Protein AF-A0A9D1ECQ9-F1 (afdb_monomer_lite)

Sequence (181 aa):
MIRIRNKEMVLIVLFLIGIILGTVIAILFASISAFEMKIYHPEIENELQAMTDVWGLFFYIVQSRFWELTACILLSMTVIAYPVFCILSGYSGFCMSCMIVIATMTYGIKGILAFLAVILPHYLFYGIGVVLLMLQSCQRQQLPLRYAVQSYMIIIGIFLIGMLSEAWCNPWLLQLMYKQL

pLDDT: mean 71.83, std 12.56, range [37.62, 90.62]

Secondary structure (DSSP, 8-state):
-HHHHHHHHHHHHHHHHHHHHHHHHHHHHHHH-----TTTHHHHHHHHHHTT-HHHHHHHHHHHHHHHHHHHHHHHTSTTHHHHHHHHHHHHHHHHHHHHHHHHHHHTHHHHHHHHHHHHHHHHHHHHHHHHHHHHHHHGGGS-HHHHHHHHHHHHHHHHHHHHHHHHHHHHHHHHHHTT-

Foldseek 3Di:
DVVLVVLLVLLVVLLVLLLVVLLVVLVVVVVVDVPPPPVCVVVVVVVVVVLVDLVSLLVVLCVVCVVVLVVLLVLLQDPCNSVVSSVVSSNVSNVLNSCLNNLCVVPNPVSNVLSCQLCVQQVVLVVVLSSLSNSLSVCVVPDDPVVSVVSSVVSVVSNSSSSSSNSVRVSVSSVVVVVVD

Structure (mmCIF, N/CA/C/O backbone):
data_AF-A0A9D1ECQ9-F1
#
_entry.id   AF-A0A9D1ECQ9-F1
#
loop_
_atom_site.group_PDB
_atom_site.id
_atom_site.type_symbol
_atom_site.label_atom_id
_atom_site.label_alt_id
_atom_site.label_comp_id
_atom_site.label_asym_id
_atom_site.label_entity_id
_atom_site.label_seq_id
_atom_site.pdbx_PDB_ins_code
_atom_site.Cartn_x
_atom_site.Cartn_y
_atom_site.Cartn_z
_atom_site.occupancy
_atom_site.B_iso_or_equiv
_atom_site.auth_seq_id
_atom_site.auth_comp_id
_atom_site.auth_asym_id
_atom_site.auth_atom_id
_atom_site.pdbx_PDB_model_num
ATOM 1 N N . MET A 1 1 ? -18.101 11.577 13.593 1.00 49.09 1 MET A N 1
ATOM 2 C CA . MET A 1 1 ? -17.435 11.882 12.301 1.00 49.09 1 MET A CA 1
ATOM 3 C C . MET A 1 1 ? -16.069 12.563 12.440 1.00 49.09 1 MET A C 1
ATOM 5 O O . MET A 1 1 ? -15.122 12.055 11.859 1.00 49.09 1 MET A O 1
ATOM 9 N N . ILE A 1 2 ? -15.905 13.642 13.222 1.00 49.53 2 ILE A N 1
ATOM 10 C CA . ILE A 1 2 ? -14.649 14.438 13.273 1.00 49.53 2 ILE A CA 1
ATOM 11 C C . ILE A 1 2 ? -13.404 13.618 13.690 1.00 49.53 2 ILE A C 1
ATOM 13 O O . ILE A 1 2 ? -12.341 13.759 13.093 1.00 49.53 2 ILE A O 1
ATOM 17 N N . ARG A 1 3 ? -13.534 12.698 14.658 1.00 56.69 3 ARG A N 1
ATOM 18 C CA . ARG A 1 3 ? -12.413 11.872 15.157 1.00 56.69 3 ARG A CA 1
ATOM 19 C C . ARG A 1 3 ? -11.896 10.830 14.153 1.00 56.69 3 ARG A C 1
ATOM 21 O O . ARG A 1 3 ? -10.755 10.402 14.273 1.00 56.69 3 ARG A O 1
ATOM 28 N N . ILE A 1 4 ? -12.725 10.419 13.192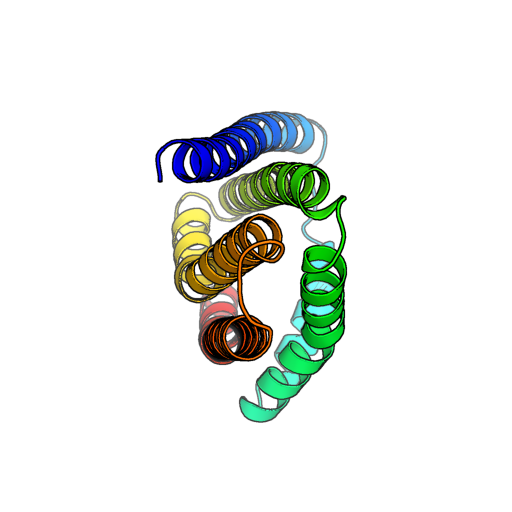 1.00 60.38 4 ILE A N 1
ATOM 29 C CA . ILE A 1 4 ? -12.359 9.432 12.162 1.00 60.38 4 ILE A CA 1
ATOM 30 C C . ILE A 1 4 ? -11.576 10.126 11.043 1.00 60.38 4 ILE A C 1
ATOM 32 O O . ILE A 1 4 ? -10.492 9.673 10.696 1.00 60.38 4 ILE A O 1
ATOM 36 N N . ARG A 1 5 ? -12.042 11.304 10.609 1.00 63.41 5 ARG A N 1
ATOM 37 C CA . ARG A 1 5 ? -11.357 12.134 9.607 1.00 63.41 5 ARG A CA 1
ATOM 38 C C . ARG A 1 5 ? -9.924 12.498 10.014 1.00 63.41 5 ARG A C 1
ATOM 40 O O . ARG A 1 5 ? -9.023 12.467 9.191 1.00 63.41 5 ARG A O 1
ATOM 47 N N . ASN A 1 6 ? -9.674 12.765 11.299 1.00 73.38 6 ASN A N 1
ATOM 48 C CA . ASN A 1 6 ? -8.312 13.043 11.778 1.00 73.38 6 ASN A CA 1
ATOM 49 C C . ASN A 1 6 ? -7.359 11.844 11.632 1.00 73.38 6 ASN A C 1
ATOM 51 O O . ASN A 1 6 ? -6.171 12.046 11.417 1.00 73.38 6 ASN A O 1
ATOM 55 N N . LYS A 1 7 ? -7.855 10.606 11.737 1.00 73.56 7 LYS A N 1
ATOM 56 C CA . LYS A 1 7 ? -7.030 9.396 11.600 1.00 73.56 7 LYS A CA 1
ATOM 57 C C . LYS A 1 7 ? -6.633 9.133 10.147 1.00 73.56 7 LYS A C 1
ATOM 59 O O . LYS A 1 7 ? -5.495 8.758 9.894 1.00 73.56 7 LYS A O 1
ATOM 64 N N . GLU A 1 8 ? -7.547 9.376 9.211 1.00 73.06 8 GLU A N 1
ATOM 65 C CA . GLU A 1 8 ? -7.277 9.296 7.769 1.00 73.06 8 GLU A CA 1
ATOM 66 C C . GLU A 1 8 ? -6.192 10.302 7.364 1.00 73.06 8 GLU A C 1
ATOM 68 O O . GLU A 1 8 ? -5.218 9.945 6.705 1.00 73.06 8 GLU A O 1
ATOM 73 N N . MET A 1 9 ? -6.304 11.544 7.848 1.00 78.44 9 MET A N 1
ATOM 74 C CA . MET A 1 9 ? -5.314 12.591 7.582 1.00 78.44 9 MET A CA 1
ATOM 75 C C . MET A 1 9 ? -3.925 12.226 8.116 1.00 78.44 9 MET A C 1
ATOM 77 O O . MET A 1 9 ? -2.929 12.513 7.460 1.00 78.44 9 MET A O 1
ATOM 81 N N . VAL A 1 10 ? -3.838 11.553 9.270 1.00 83.31 10 VAL A N 1
ATOM 82 C CA . VAL A 1 10 ? -2.555 11.075 9.813 1.00 83.31 10 VAL A CA 1
ATOM 83 C C . VAL A 1 10 ? -1.900 10.052 8.884 1.00 83.31 10 VAL A C 1
ATOM 85 O O . VAL A 1 10 ? -0.698 10.148 8.654 1.00 83.31 10 VAL A O 1
ATOM 88 N N . LEU A 1 11 ? -2.660 9.113 8.307 1.00 80.06 11 LEU A N 1
ATOM 89 C CA . LEU A 1 11 ? -2.098 8.153 7.350 1.00 80.06 11 LEU A CA 1
ATOM 90 C C . LEU A 1 11 ? -1.546 8.841 6.104 1.00 80.06 11 LEU A C 1
ATOM 92 O O . LEU A 1 11 ? -0.446 8.503 5.671 1.00 80.06 11 LEU A O 1
ATOM 96 N N . ILE A 1 12 ? -2.288 9.812 5.563 1.00 81.38 12 ILE A N 1
ATOM 97 C CA . ILE A 1 12 ? -1.875 10.581 4.383 1.00 81.38 12 ILE A CA 1
ATOM 98 C C . ILE A 1 12 ? -0.599 11.368 4.687 1.00 81.38 12 ILE A C 1
ATOM 100 O O . ILE A 1 12 ? 0.346 11.343 3.905 1.00 81.38 12 ILE A O 1
ATOM 104 N N . VAL A 1 13 ? -0.531 12.030 5.844 1.00 85.94 13 VAL A N 1
ATOM 105 C CA . VAL A 1 13 ? 0.665 12.775 6.255 1.00 85.94 13 VAL A CA 1
ATOM 106 C C . VAL A 1 13 ? 1.867 11.842 6.419 1.00 85.94 13 VAL A C 1
ATOM 108 O O . VAL A 1 13 ? 2.945 12.160 5.928 1.00 85.94 13 VAL A O 1
ATOM 111 N N . LEU A 1 14 ? 1.697 10.674 7.046 1.00 87.44 14 LEU A N 1
ATOM 112 C CA . LEU A 1 14 ? 2.775 9.688 7.188 1.00 87.44 14 LEU A CA 1
ATOM 113 C C . LEU A 1 14 ? 3.246 9.137 5.841 1.00 87.44 14 LEU A C 1
ATOM 115 O O . LEU A 1 14 ? 4.446 8.974 5.641 1.00 87.44 14 LEU A O 1
ATOM 119 N N . PHE A 1 15 ? 2.323 8.901 4.910 1.00 85.25 15 PHE A N 1
ATOM 120 C CA . PHE A 1 15 ? 2.646 8.496 3.545 1.00 85.25 15 PHE A CA 1
ATOM 121 C C . PHE A 1 15 ? 3.480 9.564 2.824 1.00 85.25 15 PHE A C 1
ATOM 123 O O . PHE A 1 15 ? 4.519 9.252 2.246 1.00 85.25 15 PHE A O 1
ATOM 130 N N . LEU A 1 16 ? 3.080 10.838 2.920 1.00 86.88 16 LEU A N 1
ATOM 131 C CA . LEU A 1 16 ? 3.822 11.963 2.341 1.00 86.88 16 LEU A CA 1
ATOM 132 C C . LEU A 1 16 ? 5.213 12.126 2.968 1.00 86.88 16 LEU A C 1
ATOM 134 O O . LEU A 1 16 ? 6.182 12.366 2.252 1.00 86.88 16 LEU A O 1
ATOM 138 N N . ILE A 1 17 ? 5.336 11.951 4.288 1.00 90.25 17 ILE A N 1
ATOM 139 C CA . ILE A 1 17 ? 6.638 11.930 4.972 1.00 90.25 17 ILE A CA 1
ATOM 140 C C . ILE A 1 17 ? 7.501 10.784 4.434 1.00 90.25 17 ILE A C 1
ATOM 142 O O . ILE A 1 17 ? 8.677 10.995 4.140 1.00 90.25 17 ILE A O 1
ATOM 146 N N . GLY A 1 18 ? 6.912 9.598 4.257 1.00 88.25 18 GLY A N 1
ATOM 147 C CA . GLY A 1 18 ? 7.563 8.448 3.632 1.00 88.25 18 GLY A CA 1
ATOM 148 C C . GLY A 1 18 ? 8.116 8.782 2.249 1.00 88.25 18 GLY A C 1
ATOM 149 O O . GLY A 1 18 ? 9.284 8.511 1.991 1.00 88.25 18 GLY A O 1
ATOM 150 N N . ILE A 1 19 ? 7.325 9.451 1.402 1.00 87.44 19 ILE A N 1
ATOM 151 C CA . ILE A 1 19 ? 7.754 9.891 0.065 1.00 87.44 19 ILE A CA 1
ATOM 152 C C . ILE A 1 19 ? 8.949 10.842 0.141 1.00 87.44 19 ILE A C 1
ATOM 154 O O . ILE A 1 19 ? 9.914 10.680 -0.604 1.00 87.44 19 ILE A O 1
ATOM 158 N N . ILE A 1 20 ? 8.905 11.843 1.023 1.00 90.50 20 ILE A N 1
ATOM 159 C CA . ILE A 1 20 ? 9.996 12.818 1.153 1.00 90.50 20 ILE A CA 1
ATOM 160 C C . ILE A 1 20 ? 11.280 12.107 1.590 1.00 90.50 20 ILE A C 1
ATOM 162 O O . ILE A 1 20 ? 12.327 12.281 0.966 1.00 90.50 20 ILE A O 1
ATOM 166 N N . LEU A 1 21 ? 11.194 11.269 2.627 1.00 90.62 21 LEU A N 1
ATOM 167 C CA . LEU A 1 21 ? 12.336 10.517 3.145 1.00 90.62 21 LEU A CA 1
ATOM 168 C C . LEU A 1 21 ? 12.904 9.546 2.108 1.00 90.62 21 LEU A C 1
ATOM 170 O O . LEU A 1 21 ? 14.119 9.492 1.932 1.00 90.62 21 LEU A O 1
ATOM 174 N N . GLY A 1 22 ? 12.044 8.809 1.404 1.00 86.12 22 GLY A N 1
ATOM 175 C CA . GLY A 1 22 ? 12.469 7.857 0.383 1.00 86.12 22 GLY A CA 1
ATOM 176 C C . GLY A 1 22 ? 13.077 8.537 -0.832 1.00 86.12 22 GLY A C 1
ATOM 177 O O . GLY A 1 22 ? 14.101 8.078 -1.321 1.00 86.12 22 GLY A O 1
ATOM 178 N N . THR A 1 23 ? 12.565 9.701 -1.235 1.00 87.31 23 THR A N 1
ATOM 179 C CA . THR A 1 23 ? 13.177 10.501 -2.304 1.00 87.31 23 THR A CA 1
ATOM 180 C C . THR A 1 23 ? 14.594 10.937 -1.928 1.00 87.31 23 THR A C 1
ATOM 182 O O . THR A 1 23 ? 15.527 10.739 -2.702 1.00 87.31 23 THR A O 1
ATOM 185 N N . VAL A 1 24 ? 14.779 11.492 -0.724 1.00 88.25 24 VAL A N 1
ATOM 186 C CA . VAL A 1 24 ? 16.099 11.937 -0.243 1.00 88.25 24 VAL A CA 1
ATOM 187 C C . VAL A 1 24 ? 17.069 10.761 -0.154 1.00 88.25 24 VAL A C 1
ATOM 189 O O . VA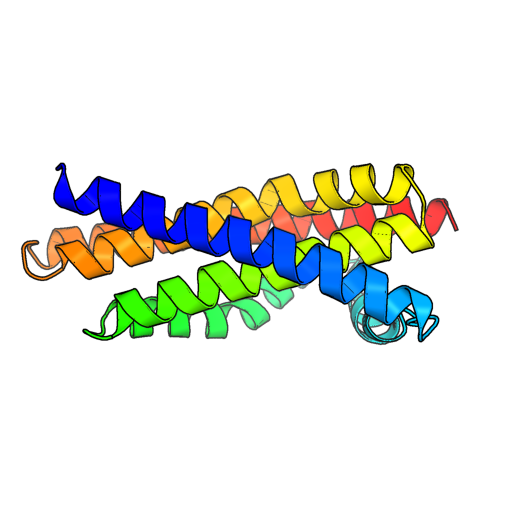L A 1 24 ? 18.185 10.845 -0.663 1.00 88.25 24 VAL A O 1
ATOM 192 N N . ILE A 1 25 ? 16.641 9.653 0.454 1.00 86.19 25 ILE A N 1
ATOM 193 C CA . ILE A 1 25 ? 17.475 8.459 0.614 1.00 86.19 25 ILE A CA 1
ATOM 194 C C . ILE A 1 25 ? 17.822 7.861 -0.751 1.00 86.19 25 ILE A C 1
ATOM 196 O O . ILE A 1 25 ? 18.990 7.586 -1.003 1.00 86.19 25 ILE A O 1
ATOM 200 N N . ALA A 1 26 ? 16.862 7.720 -1.662 1.00 82.69 26 ALA A N 1
ATOM 201 C CA . ALA A 1 26 ? 17.115 7.177 -2.992 1.00 82.69 26 ALA A CA 1
ATOM 202 C C . ALA A 1 26 ? 18.111 8.029 -3.788 1.00 82.69 26 ALA A C 1
ATOM 204 O O . ALA A 1 26 ? 19.010 7.471 -4.407 1.00 82.69 26 ALA A O 1
ATOM 205 N N . ILE A 1 27 ? 18.019 9.363 -3.719 1.00 83.56 27 ILE A N 1
ATOM 206 C CA . ILE A 1 27 ? 18.985 10.262 -4.371 1.00 83.56 27 ILE A CA 1
ATOM 207 C C . ILE A 1 27 ? 20.384 10.107 -3.754 1.00 83.56 27 ILE A C 1
ATOM 209 O O . ILE A 1 27 ? 21.370 10.005 -4.485 1.00 83.56 27 ILE A O 1
ATOM 213 N N . LEU A 1 28 ? 20.485 10.041 -2.420 1.00 81.62 28 LEU A N 1
ATOM 214 C CA . LEU A 1 28 ? 21.763 9.851 -1.726 1.00 81.62 28 LEU A CA 1
ATOM 215 C C . LEU A 1 28 ? 22.406 8.502 -2.086 1.00 81.62 28 LEU A C 1
ATOM 217 O O . LEU A 1 28 ? 23.576 8.456 -2.462 1.00 81.62 28 LEU A O 1
ATOM 221 N N . PHE A 1 29 ? 21.651 7.406 -2.040 1.00 74.69 29 PHE A N 1
ATOM 222 C CA . PHE A 1 29 ? 22.170 6.079 -2.378 1.00 74.69 29 PHE A CA 1
ATOM 223 C C . PHE A 1 29 ? 22.493 5.931 -3.865 1.00 74.69 29 PHE A C 1
ATOM 225 O O . PHE A 1 29 ? 23.512 5.330 -4.197 1.00 74.69 29 PHE A O 1
ATOM 232 N N . ALA A 1 30 ? 21.708 6.537 -4.756 1.00 65.69 30 ALA A N 1
ATOM 233 C CA . ALA A 1 30 ? 21.997 6.523 -6.186 1.00 65.69 30 ALA A CA 1
ATOM 234 C C . ALA A 1 30 ? 23.272 7.304 -6.550 1.00 65.69 30 ALA A C 1
ATOM 236 O O . ALA A 1 30 ? 23.912 7.002 -7.555 1.00 65.69 30 ALA A O 1
ATOM 237 N N . SER A 1 31 ? 23.678 8.278 -5.726 1.00 61.91 31 SER A N 1
ATOM 238 C CA . SER A 1 31 ? 24.969 8.965 -5.881 1.00 61.91 31 SER A CA 1
ATOM 239 C C . SER A 1 31 ? 26.170 8.159 -5.366 1.00 61.91 31 SER A C 1
ATOM 241 O O . SER A 1 31 ? 27.293 8.404 -5.799 1.00 61.91 31 SER A O 1
ATOM 243 N N . ILE A 1 32 ? 25.945 7.188 -4.472 1.00 57.94 32 ILE A N 1
ATOM 244 C CA . ILE A 1 32 ? 26.988 6.340 -3.863 1.00 57.94 32 ILE A CA 1
ATOM 245 C C . ILE A 1 32 ? 27.121 4.993 -4.590 1.00 57.94 32 ILE A C 1
ATOM 247 O O . ILE A 1 32 ? 28.167 4.346 -4.541 1.00 57.94 32 ILE A O 1
ATOM 251 N N . SER A 1 33 ? 26.077 4.531 -5.271 1.00 48.75 33 SER A N 1
ATOM 252 C CA . SER A 1 33 ? 26.071 3.248 -5.964 1.00 48.75 33 SER A CA 1
ATOM 253 C C . SER A 1 33 ? 25.163 3.336 -7.179 1.00 48.75 33 SER A C 1
ATOM 255 O O . SER A 1 33 ? 23.987 3.675 -7.053 1.00 48.75 33 SER A O 1
ATOM 257 N N . ALA A 1 34 ? 25.696 2.981 -8.351 1.00 49.31 34 ALA A N 1
ATOM 258 C CA . ALA A 1 34 ? 24.879 2.561 -9.478 1.00 49.31 34 ALA A CA 1
ATOM 259 C C . ALA A 1 34 ? 24.094 1.332 -9.010 1.00 49.31 34 ALA A C 1
ATOM 261 O O . ALA A 1 34 ? 24.599 0.211 -9.019 1.00 49.31 34 ALA A O 1
ATOM 262 N N . PHE A 1 35 ? 22.904 1.572 -8.464 1.00 48.97 35 PHE A N 1
ATOM 263 C CA . PHE A 1 35 ? 22.007 0.541 -7.983 1.00 48.97 35 PHE A CA 1
ATOM 264 C C . PHE A 1 35 ? 21.510 -0.200 -9.221 1.00 48.97 35 PHE A C 1
ATOM 266 O O . PHE A 1 35 ? 20.510 0.177 -9.830 1.00 48.97 35 PHE A O 1
ATOM 273 N N . GLU A 1 36 ? 22.282 -1.192 -9.667 1.00 47.81 36 GLU A N 1
ATOM 274 C CA . GLU A 1 36 ? 21.880 -2.055 -10.764 1.00 47.81 36 GLU A CA 1
ATOM 275 C C . GLU A 1 36 ? 20.537 -2.675 -10.384 1.00 47.81 36 GLU A C 1
ATOM 277 O O . GLU A 1 36 ? 20.409 -3.347 -9.357 1.00 47.81 36 GLU A O 1
ATOM 282 N N . MET A 1 37 ? 19.526 -2.448 -11.223 1.00 46.12 37 MET A N 1
ATOM 283 C CA . MET A 1 37 ? 18.193 -3.051 -11.157 1.00 46.12 37 MET A CA 1
ATOM 284 C C . MET A 1 37 ? 18.234 -4.574 -11.406 1.00 46.12 37 MET A C 1
ATOM 286 O O . MET A 1 37 ? 17.425 -5.138 -12.133 1.00 46.12 37 MET A O 1
ATOM 290 N N . LYS A 1 38 ? 19.169 -5.291 -10.782 1.00 37.62 38 LYS A N 1
ATOM 291 C CA . LYS A 1 38 ? 19.275 -6.749 -10.853 1.00 37.62 38 LYS A CA 1
ATOM 292 C C . LYS A 1 38 ? 18.180 -7.462 -10.055 1.00 37.62 38 LYS A C 1
ATOM 294 O O . LYS A 1 38 ? 17.967 -8.650 -10.257 1.00 37.62 38 LYS A O 1
ATOM 299 N N . ILE A 1 39 ? 17.469 -6.727 -9.194 1.00 44.78 39 ILE A N 1
ATOM 300 C CA . ILE A 1 39 ? 16.336 -7.226 -8.399 1.00 44.78 39 ILE A CA 1
ATOM 301 C C . ILE A 1 39 ? 15.137 -7.582 -9.297 1.00 44.78 39 ILE A C 1
ATOM 303 O O . ILE A 1 39 ? 14.400 -8.500 -8.970 1.00 44.78 39 ILE A O 1
ATOM 307 N N . TYR A 1 40 ? 14.990 -6.944 -10.463 1.00 48.00 40 TYR A N 1
ATOM 308 C CA . TYR A 1 40 ? 13.854 -7.188 -11.359 1.00 48.00 40 TYR A CA 1
ATOM 309 C C . TYR A 1 40 ? 14.074 -8.325 -12.363 1.00 48.00 40 TYR A C 1
ATOM 311 O O . TYR A 1 40 ? 13.110 -8.900 -12.850 1.00 48.00 40 TYR A O 1
ATOM 319 N N . HIS A 1 41 ? 15.320 -8.682 -12.683 1.00 43.38 41 HIS A N 1
ATOM 320 C CA . HIS A 1 41 ? 15.603 -9.662 -13.735 1.00 43.38 41 HIS A CA 1
ATOM 321 C C . HIS A 1 41 ? 14.988 -11.063 -13.515 1.00 43.38 41 HIS A C 1
ATOM 323 O O . HIS A 1 41 ? 14.399 -11.566 -14.467 1.00 43.38 41 HIS A O 1
ATOM 329 N N . PRO A 1 42 ? 15.042 -11.691 -12.322 1.00 43.88 42 PRO A N 1
ATOM 330 C CA . PRO A 1 42 ? 14.480 -13.035 -12.146 1.00 43.88 42 PRO A CA 1
ATOM 331 C C . PRO A 1 42 ? 12.946 -13.046 -12.010 1.00 43.88 42 PRO A C 1
ATOM 333 O O . PRO A 1 42 ? 12.304 -14.028 -12.374 1.00 43.88 42 PRO A O 1
ATOM 336 N N . GLU A 1 43 ? 12.343 -11.967 -11.505 1.00 49.59 43 GLU A N 1
ATOM 337 C CA . GLU A 1 43 ? 10.882 -11.830 -11.400 1.00 49.59 43 GLU A CA 1
ATOM 338 C C . GLU A 1 43 ? 10.254 -11.538 -12.770 1.00 49.59 43 GLU A C 1
ATOM 340 O O . GLU A 1 43 ? 9.289 -12.196 -13.155 1.00 49.59 43 GLU A O 1
ATOM 345 N N . ILE A 1 44 ? 10.878 -10.654 -13.559 1.00 51.03 44 ILE A N 1
ATOM 346 C CA . ILE A 1 44 ? 10.460 -10.349 -14.934 1.00 51.03 44 ILE A CA 1
ATOM 347 C C . ILE A 1 44 ? 10.612 -11.571 -15.844 1.00 51.03 44 ILE A C 1
ATOM 349 O O . ILE A 1 44 ? 9.769 -11.778 -16.706 1.00 51.03 44 ILE A O 1
ATOM 353 N N . GLU A 1 45 ? 11.648 -12.400 -15.683 1.00 46.28 45 GLU A N 1
ATOM 354 C CA . GLU A 1 45 ? 11.854 -13.587 -16.530 1.00 46.28 45 GLU A CA 1
ATOM 355 C C . GLU A 1 45 ? 10.762 -14.653 -16.312 1.00 46.28 45 GLU A C 1
ATOM 357 O O . GLU A 1 45 ? 10.281 -15.256 -17.275 1.00 46.28 45 GLU A O 1
ATOM 362 N N . ASN A 1 46 ? 10.277 -14.799 -15.073 1.00 49.62 46 ASN A N 1
ATOM 363 C CA . ASN A 1 46 ? 9.126 -15.646 -14.748 1.00 49.62 46 ASN A CA 1
ATOM 364 C C . ASN A 1 46 ? 7.792 -15.034 -15.226 1.00 49.62 46 ASN A C 1
ATOM 366 O O . ASN A 1 46 ? 6.948 -15.754 -15.762 1.00 49.62 46 ASN A O 1
ATOM 370 N N . GLU A 1 47 ? 7.607 -13.713 -15.106 1.00 50.03 47 GLU A N 1
ATOM 371 C CA . GLU A 1 47 ? 6.435 -13.010 -15.659 1.00 50.03 47 GLU A CA 1
ATOM 372 C C . GLU A 1 47 ? 6.406 -13.044 -17.199 1.00 50.03 47 GLU A C 1
ATOM 374 O O . GLU A 1 47 ? 5.333 -13.160 -17.792 1.00 50.03 47 GLU A O 1
ATOM 379 N N . LEU A 1 48 ? 7.571 -13.015 -17.858 1.00 52.22 48 LEU A N 1
ATOM 380 C CA . LEU A 1 48 ? 7.721 -13.081 -19.315 1.00 52.22 48 LEU A CA 1
ATOM 381 C C . LEU A 1 48 ? 7.388 -14.479 -19.861 1.00 52.22 48 LEU A C 1
ATOM 383 O O . LEU A 1 48 ? 6.760 -14.587 -20.913 1.00 52.22 48 LEU A O 1
ATOM 387 N N . GLN A 1 49 ? 7.742 -15.551 -19.140 1.00 50.19 49 GLN A N 1
ATOM 388 C CA . GLN A 1 49 ? 7.322 -16.917 -19.488 1.00 50.19 49 GLN A CA 1
ATOM 389 C C . GLN A 1 49 ? 5.812 -17.135 -19.284 1.00 50.19 49 GLN A C 1
ATOM 391 O O . GLN A 1 49 ? 5.186 -17.862 -20.058 1.00 50.19 49 GLN A O 1
ATOM 396 N N . ALA A 1 50 ? 5.206 -16.453 -18.305 1.00 50.34 50 ALA A N 1
ATOM 397 C CA . ALA A 1 50 ? 3.766 -16.494 -18.039 1.00 50.34 50 ALA A CA 1
ATOM 398 C C . ALA A 1 50 ? 2.915 -15.626 -18.994 1.00 50.34 50 ALA A C 1
ATOM 400 O O . ALA A 1 50 ? 1.692 -15.763 -19.013 1.00 50.34 50 ALA A O 1
ATOM 401 N N . MET A 1 51 ? 3.524 -14.778 -19.839 1.00 54.72 51 MET A N 1
ATOM 402 C CA . MET A 1 51 ? 2.814 -13.879 -20.773 1.00 54.72 51 MET A CA 1
ATOM 403 C C . MET A 1 51 ? 1.952 -14.576 -21.837 1.00 54.72 51 MET A C 1
ATOM 405 O O . MET A 1 51 ? 1.246 -13.900 -22.587 1.00 54.72 51 MET A O 1
ATOM 409 N N . THR A 1 52 ? 1.991 -15.904 -21.933 1.00 54.94 52 THR A N 1
ATOM 410 C CA . THR A 1 52 ? 1.146 -16.657 -22.869 1.00 54.94 52 THR A CA 1
ATOM 411 C C . THR A 1 52 ? -0.278 -16.888 -22.353 1.00 54.94 52 THR A C 1
ATOM 413 O O . THR A 1 52 ? -1.158 -17.142 -23.175 1.00 54.94 52 THR A O 1
ATOM 416 N N . ASP A 1 53 ? -0.546 -16.717 -21.049 1.00 68.00 53 ASP A N 1
ATOM 417 C CA . ASP A 1 53 ? -1.897 -16.828 -20.485 1.00 68.00 53 ASP A CA 1
ATOM 418 C C . ASP A 1 53 ? -2.178 -15.776 -19.394 1.00 68.00 53 ASP A C 1
ATOM 420 O O . ASP A 1 53 ? -1.687 -15.839 -18.266 1.00 68.00 53 ASP A O 1
ATOM 424 N N . VAL A 1 54 ? -3.040 -14.813 -19.732 1.00 67.12 54 VAL A N 1
ATOM 425 C CA . VAL A 1 54 ? -3.510 -13.742 -18.837 1.00 67.12 54 VAL A CA 1
ATOM 426 C C . VAL A 1 54 ? -4.190 -14.307 -17.585 1.00 67.12 54 VAL A C 1
ATOM 428 O O . VAL A 1 54 ? -4.066 -13.739 -16.499 1.00 67.12 54 VAL A O 1
ATOM 431 N N . TRP A 1 55 ? -4.885 -15.441 -17.712 1.00 68.31 55 TRP A N 1
ATOM 432 C CA . TRP A 1 55 ? -5.528 -16.092 -16.572 1.00 68.31 55 TRP A CA 1
ATOM 433 C C . TRP A 1 55 ? -4.507 -16.760 -15.651 1.00 68.31 55 TRP A C 1
ATOM 435 O O . TRP A 1 55 ? -4.654 -16.683 -14.431 1.00 68.31 55 TRP A O 1
ATOM 445 N N . GLY A 1 56 ? -3.439 -17.336 -16.207 1.00 69.88 56 GLY A N 1
ATOM 446 C CA . GLY A 1 56 ? -2.311 -17.864 -15.440 1.00 69.88 56 GLY A CA 1
ATOM 447 C C . GLY A 1 56 ? -1.619 -16.788 -14.598 1.00 69.88 56 GLY A C 1
ATOM 448 O O . GLY A 1 56 ? -1.401 -16.990 -13.402 1.00 69.88 56 GLY A O 1
ATOM 449 N N . LEU A 1 57 ? -1.361 -15.613 -15.185 1.00 69.44 57 LEU A N 1
ATOM 450 C CA . LEU A 1 57 ? -0.777 -14.472 -14.469 1.00 69.44 57 LEU A CA 1
ATOM 451 C C . LEU A 1 57 ? -1.702 -13.963 -13.353 1.00 69.44 57 LEU A C 1
ATOM 453 O O . LEU A 1 57 ? -1.246 -13.674 -12.248 1.00 69.44 57 LEU A O 1
ATOM 457 N N . PHE A 1 58 ? -3.012 -13.909 -13.606 1.00 72.38 58 PHE A N 1
ATOM 458 C CA . PHE A 1 58 ? -3.985 -13.535 -12.583 1.00 72.38 58 PHE A CA 1
ATOM 459 C C . PHE A 1 58 ? -3.966 -14.498 -11.389 1.00 72.38 58 PHE A C 1
ATOM 461 O O . PHE A 1 58 ? -3.890 -14.047 -10.247 1.00 72.38 58 PHE A O 1
ATOM 468 N N . PHE A 1 59 ? -3.984 -15.816 -11.619 1.00 73.50 59 PHE A N 1
ATOM 469 C CA . PHE A 1 59 ? -3.918 -16.790 -10.524 1.00 73.50 59 PHE A CA 1
ATOM 470 C C . PHE A 1 59 ? -2.596 -16.724 -9.757 1.00 73.50 59 PHE A C 1
ATOM 472 O O . PHE A 1 59 ? -2.606 -16.862 -8.534 1.00 73.50 59 PHE A O 1
ATOM 479 N N . TYR A 1 60 ? -1.485 -16.449 -10.445 1.00 73.00 60 TYR A N 1
ATOM 480 C CA . TYR A 1 60 ? -0.189 -16.231 -9.808 1.00 73.00 60 TYR A CA 1
ATOM 481 C C . TYR A 1 60 ? -0.208 -15.011 -8.873 1.00 73.00 60 TYR A C 1
ATOM 483 O O . TYR A 1 60 ? 0.147 -15.127 -7.697 1.00 73.00 60 TYR A O 1
ATOM 491 N N . ILE A 1 61 ? -0.704 -13.865 -9.355 1.00 73.44 61 ILE A N 1
ATOM 492 C CA . ILE A 1 61 ? -0.842 -12.640 -8.551 1.00 73.44 61 ILE A CA 1
ATOM 493 C C . ILE A 1 61 ? -1.773 -12.891 -7.364 1.00 73.44 61 ILE A C 1
ATOM 495 O O . ILE A 1 61 ? -1.423 -12.567 -6.230 1.00 73.44 61 ILE A O 1
ATOM 499 N N . VAL A 1 62 ? -2.927 -13.527 -7.587 1.00 76.69 62 VAL A N 1
ATOM 500 C CA . VAL A 1 62 ? -3.869 -13.862 -6.511 1.00 76.69 62 VAL A CA 1
ATOM 501 C C . VAL A 1 62 ? -3.203 -14.741 -5.458 1.00 76.69 62 VAL A C 1
ATOM 503 O O . VAL A 1 62 ? -3.342 -14.456 -4.273 1.00 76.69 62 VAL A O 1
ATOM 506 N N . GLN A 1 63 ? -2.453 -15.772 -5.851 1.00 78.06 63 GLN A N 1
ATOM 507 C CA . GLN A 1 63 ? -1.769 -16.657 -4.909 1.00 78.06 63 GLN A CA 1
ATOM 508 C C . GLN A 1 63 ? -0.687 -15.921 -4.108 1.00 78.06 63 GLN A C 1
ATOM 510 O O . GLN A 1 63 ? -0.599 -16.111 -2.894 1.00 78.06 63 GLN A O 1
ATOM 515 N N . SER A 1 64 ? 0.090 -15.052 -4.759 1.00 72.50 64 SER A N 1
ATOM 516 C CA . SER A 1 64 ? 1.115 -14.240 -4.096 1.00 72.50 64 SER A CA 1
ATOM 517 C C . SER A 1 64 ? 0.497 -13.258 -3.096 1.00 72.50 64 SER A C 1
ATOM 519 O O . SER A 1 64 ? 0.919 -13.175 -1.943 1.00 72.50 64 SER A O 1
ATOM 521 N N . ARG A 1 65 ? -0.558 -12.544 -3.508 1.00 78.00 65 ARG A N 1
ATOM 522 C CA . ARG A 1 65 ? -1.220 -11.515 -2.693 1.00 78.00 65 ARG A CA 1
ATOM 523 C C . ARG A 1 65 ? -2.170 -12.096 -1.648 1.00 78.00 65 ARG A C 1
ATOM 525 O O . ARG A 1 65 ? -2.499 -11.410 -0.684 1.00 78.00 65 ARG A O 1
ATOM 532 N N . PHE A 1 66 ? -2.599 -13.353 -1.780 1.00 78.06 66 PHE A N 1
ATOM 533 C CA . PHE A 1 66 ? -3.540 -13.990 -0.854 1.00 78.06 66 PHE A CA 1
ATOM 534 C C . PHE A 1 66 ? -3.052 -13.944 0.598 1.00 78.06 66 PHE A C 1
ATOM 536 O O . PHE A 1 66 ? -3.833 -13.647 1.510 1.00 78.06 66 PHE A O 1
ATOM 543 N N . TRP A 1 67 ? -1.760 -14.203 0.819 1.00 76.31 67 TRP A N 1
ATOM 544 C CA . TRP A 1 67 ? -1.189 -14.182 2.164 1.00 76.31 67 TRP A CA 1
ATOM 545 C C . TRP A 1 67 ? -1.135 -12.765 2.738 1.00 76.31 67 TRP A C 1
ATOM 547 O O . TRP A 1 67 ? -1.497 -12.557 3.896 1.00 76.31 67 TRP A O 1
ATOM 557 N N . GLU A 1 68 ? -0.776 -11.780 1.912 1.00 77.94 68 GLU A N 1
ATOM 558 C CA . GLU A 1 68 ? -0.764 -10.362 2.286 1.00 77.94 68 GLU A CA 1
ATOM 559 C C . GLU A 1 68 ? -2.172 -9.871 2.659 1.00 77.94 68 GLU A C 1
ATOM 561 O O . GLU A 1 68 ? -2.367 -9.281 3.723 1.00 77.94 68 GLU A O 1
ATOM 566 N N . LEU A 1 69 ? -3.183 -10.188 1.842 1.00 80.25 69 LEU A N 1
ATOM 567 C CA . LEU A 1 69 ? -4.581 -9.822 2.091 1.00 80.25 69 LEU A CA 1
ATOM 568 C C . LEU A 1 69 ? -5.117 -10.441 3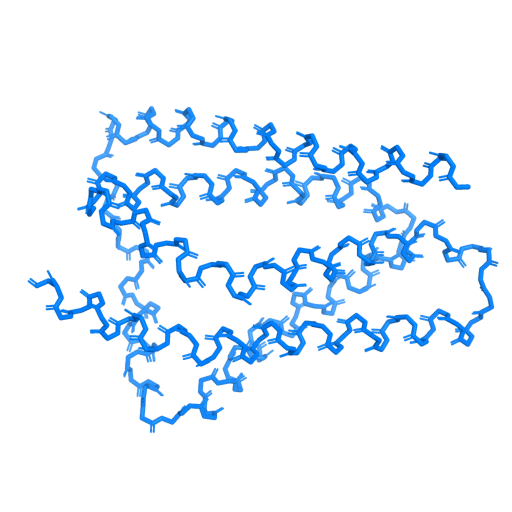.374 1.00 80.25 69 LEU A C 1
ATOM 570 O O . LEU A 1 69 ? -5.727 -9.755 4.198 1.00 80.25 69 LEU A O 1
ATOM 574 N N . THR A 1 70 ? -4.872 -11.737 3.558 1.00 81.31 70 THR A N 1
ATOM 575 C CA . THR A 1 70 ? -5.318 -12.463 4.747 1.00 81.31 70 THR A CA 1
ATOM 576 C C . THR A 1 70 ? -4.652 -11.893 5.996 1.00 81.31 70 THR A C 1
ATOM 578 O O . THR A 1 70 ? -5.333 -11.639 6.992 1.00 81.31 70 THR A O 1
ATOM 581 N N . ALA A 1 71 ? -3.349 -11.600 5.931 1.00 82.62 71 ALA A N 1
ATOM 582 C CA . ALA A 1 71 ? -2.624 -10.947 7.011 1.00 82.62 71 ALA A CA 1
ATOM 583 C C . ALA A 1 71 ? -3.201 -9.558 7.320 1.00 82.62 71 ALA A C 1
ATOM 585 O O . ALA A 1 71 ? -3.485 -9.275 8.480 1.00 82.62 71 ALA A O 1
ATOM 586 N N . CYS A 1 72 ? -3.461 -8.714 6.317 1.00 80.12 72 CYS A N 1
ATOM 587 C CA . CYS A 1 72 ? -4.052 -7.388 6.515 1.00 80.12 72 CYS A CA 1
ATOM 588 C C . CYS A 1 72 ? -5.455 -7.447 7.139 1.00 80.12 72 CYS A C 1
ATOM 590 O O . CYS A 1 72 ? -5.764 -6.652 8.030 1.00 80.12 72 CYS A O 1
ATOM 592 N N . ILE A 1 73 ? -6.298 -8.395 6.720 1.00 83.12 73 ILE A N 1
ATOM 593 C CA . ILE A 1 73 ? -7.638 -8.591 7.290 1.00 83.12 73 ILE A CA 1
ATOM 594 C C . ILE A 1 73 ? -7.536 -9.058 8.746 1.00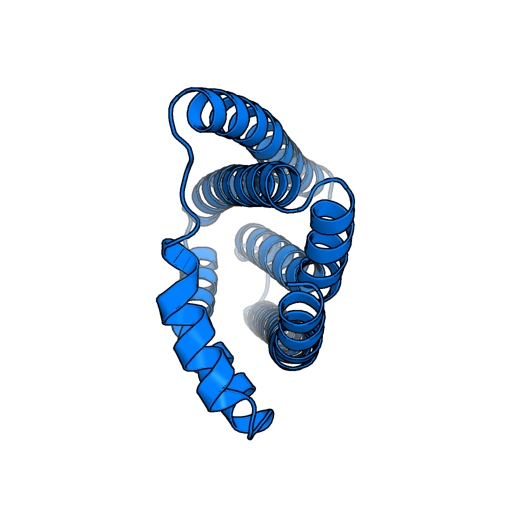 83.12 73 ILE A C 1
ATOM 596 O O . ILE A 1 73 ? -8.180 -8.471 9.617 1.00 83.12 73 ILE A O 1
ATOM 600 N N . LEU A 1 74 ? -6.696 -10.051 9.044 1.00 83.88 74 LEU A N 1
ATOM 601 C CA . LEU A 1 74 ? -6.469 -10.511 10.418 1.00 83.88 74 LEU A CA 1
ATOM 602 C C . LEU A 1 74 ? -5.887 -9.400 11.296 1.00 83.88 74 LEU A C 1
ATOM 604 O O . LEU A 1 74 ? -6.301 -9.226 12.439 1.00 83.88 74 LEU A O 1
ATOM 608 N N . LEU A 1 75 ? -4.978 -8.593 10.759 1.00 83.19 75 LEU A N 1
ATOM 609 C CA . LEU A 1 75 ? -4.365 -7.494 11.489 1.00 83.19 75 LEU A CA 1
ATOM 610 C C . LEU A 1 75 ? -5.385 -6.387 11.773 1.00 83.19 75 LEU A C 1
ATOM 612 O O . LEU A 1 75 ? -5.428 -5.881 12.894 1.00 83.19 75 LEU A O 1
ATOM 616 N N . SER A 1 76 ? -6.287 -6.100 10.829 1.00 79.38 76 SER A N 1
ATOM 617 C CA . SER A 1 76 ? -7.418 -5.176 11.019 1.00 79.38 76 SER A CA 1
ATOM 618 C C . SER A 1 76 ? -8.356 -5.594 12.162 1.00 79.38 76 SER A C 1
ATOM 620 O O . SER A 1 76 ? -9.033 -4.774 12.781 1.00 79.38 76 SER A O 1
ATOM 622 N N . MET A 1 77 ? -8.386 -6.889 12.479 1.00 78.94 77 MET A N 1
ATOM 623 C CA . MET A 1 77 ? -9.186 -7.417 13.575 1.00 78.94 77 MET A CA 1
ATOM 624 C C . MET A 1 77 ? -8.565 -7.160 14.957 1.00 78.94 77 MET A C 1
ATOM 626 O O . MET A 1 77 ? -9.256 -7.328 15.964 1.00 78.94 77 MET A O 1
ATOM 630 N N . THR A 1 78 ? -7.302 -6.743 15.028 1.00 82.94 78 THR A N 1
ATOM 631 C CA . THR A 1 78 ? -6.572 -6.548 16.287 1.00 82.94 78 THR A CA 1
ATOM 632 C C . THR A 1 78 ? -6.648 -5.110 16.808 1.00 82.94 78 THR A C 1
ATOM 634 O O . THR A 1 78 ? -6.845 -4.152 16.063 1.00 82.94 78 THR A O 1
ATOM 637 N N . VAL A 1 79 ? -6.436 -4.931 18.116 1.00 74.38 79 VAL A N 1
ATOM 638 C CA . VAL A 1 79 ? -6.415 -3.603 18.767 1.00 74.38 79 VAL A CA 1
ATOM 639 C C . VAL A 1 79 ? -5.204 -2.765 18.318 1.00 74.38 79 VAL A C 1
ATOM 641 O O . VAL A 1 79 ? -5.263 -1.537 18.303 1.00 74.38 79 VAL A O 1
ATOM 644 N N . ILE A 1 80 ? -4.124 -3.425 17.887 1.00 81.62 80 ILE A N 1
ATOM 645 C CA . ILE A 1 80 ? -2.890 -2.806 17.376 1.00 81.62 80 ILE A CA 1
ATOM 646 C C . ILE A 1 80 ? -2.955 -2.450 15.882 1.00 81.62 80 ILE A C 1
ATOM 648 O O . ILE A 1 80 ? -1.964 -1.987 15.325 1.00 81.62 80 ILE A O 1
ATOM 652 N N . ALA A 1 81 ? -4.112 -2.601 15.230 1.00 79.69 81 ALA A N 1
ATOM 653 C CA . ALA A 1 81 ? -4.273 -2.301 13.809 1.00 79.69 81 ALA A CA 1
ATOM 654 C C . ALA A 1 81 ? -3.845 -0.870 13.449 1.00 79.69 81 ALA A C 1
ATOM 656 O O . ALA A 1 81 ? -3.103 -0.656 12.497 1.00 79.69 81 ALA A O 1
ATOM 657 N N . TYR A 1 82 ? -4.276 0.119 14.238 1.00 78.88 82 TYR A N 1
ATOM 658 C CA . TYR A 1 82 ? -4.011 1.534 13.965 1.00 78.88 82 TYR A CA 1
ATOM 659 C C . TYR A 1 82 ? -2.511 1.881 13.852 1.00 78.88 82 TYR A C 1
ATOM 661 O O . TYR A 1 82 ? -2.118 2.393 12.804 1.00 78.88 82 TYR A O 1
ATOM 669 N N . PRO A 1 83 ? -1.654 1.613 14.862 1.00 82.75 83 PRO A N 1
ATOM 670 C CA . PRO A 1 83 ? -0.228 1.924 14.751 1.00 82.75 83 PRO A CA 1
ATOM 671 C C . PRO A 1 83 ? 0.467 1.137 13.634 1.00 82.75 83 PRO A C 1
ATOM 673 O O . PRO A 1 83 ? 1.354 1.680 12.981 1.00 82.75 83 PRO A O 1
ATOM 676 N N . VAL A 1 84 ? 0.045 -0.100 13.360 1.00 84.75 84 VAL A N 1
ATOM 677 C CA . VAL A 1 84 ? 0.626 -0.892 12.268 1.00 84.75 84 VAL A CA 1
ATOM 678 C C . VAL A 1 84 ? 0.274 -0.300 10.902 1.00 84.75 84 VAL A C 1
ATOM 680 O O . VAL A 1 84 ? 1.166 -0.125 10.077 1.00 84.75 84 VAL A O 1
ATOM 683 N N . PHE A 1 85 ? -0.984 0.090 10.670 1.00 82.44 85 PHE A N 1
ATOM 684 C CA . PHE A 1 85 ? -1.373 0.766 9.427 1.00 82.44 85 PHE A CA 1
ATOM 685 C C . PHE A 1 85 ? -0.659 2.114 9.247 1.00 82.44 85 PHE A C 1
ATOM 687 O O . PHE A 1 85 ? -0.316 2.469 8.123 1.00 82.44 85 PHE A O 1
ATOM 694 N N . CYS A 1 86 ? -0.357 2.835 10.332 1.00 83.12 86 CYS A N 1
ATOM 695 C CA . CYS A 1 86 ? 0.478 4.039 10.276 1.00 83.12 86 CYS A CA 1
ATOM 696 C C . CYS A 1 86 ? 1.899 3.744 9.769 1.00 83.12 86 CYS A C 1
ATOM 698 O O . CYS A 1 86 ? 2.393 4.454 8.893 1.00 83.12 86 CYS A O 1
ATOM 700 N N . ILE A 1 87 ? 2.540 2.691 10.287 1.00 86.12 87 ILE A N 1
ATOM 701 C CA . ILE A 1 87 ? 3.882 2.275 9.850 1.00 86.12 87 ILE A CA 1
ATOM 702 C C . ILE A 1 87 ? 3.848 1.814 8.389 1.00 86.12 87 ILE A C 1
ATOM 704 O O . ILE A 1 87 ? 4.675 2.257 7.596 1.00 86.12 87 ILE A O 1
ATOM 708 N N . LEU A 1 88 ? 2.867 0.988 8.012 1.00 83.44 88 LEU A N 1
ATOM 709 C CA . LEU A 1 88 ? 2.692 0.516 6.634 1.00 83.44 88 LEU A CA 1
ATOM 710 C C . LEU A 1 88 ? 2.467 1.673 5.651 1.00 83.44 88 LEU A C 1
ATOM 712 O O . LEU A 1 88 ? 3.014 1.661 4.550 1.00 83.44 88 LEU A O 1
ATOM 716 N N . SER A 1 89 ? 1.717 2.703 6.050 1.00 83.69 89 SER A N 1
ATOM 717 C CA . SER A 1 89 ? 1.511 3.909 5.238 1.00 83.69 89 SER A CA 1
ATOM 718 C C . SER A 1 89 ? 2.826 4.657 4.988 1.00 83.69 89 SER A C 1
ATOM 720 O O . SER A 1 89 ? 3.161 4.970 3.849 1.00 83.69 89 SER A O 1
ATOM 722 N N . GLY A 1 90 ? 3.631 4.880 6.031 1.00 83.94 90 GLY A N 1
ATOM 723 C CA . GLY A 1 90 ? 4.944 5.514 5.872 1.00 83.94 90 GLY A CA 1
ATOM 724 C C . GLY A 1 90 ? 5.914 4.675 5.032 1.00 83.94 90 GLY A C 1
ATOM 725 O O . GLY A 1 90 ? 6.574 5.200 4.137 1.00 83.94 90 GLY A O 1
ATOM 726 N N . TYR A 1 91 ? 5.962 3.364 5.279 1.00 85.12 91 TYR A N 1
ATOM 727 C CA . TYR A 1 91 ? 6.831 2.433 4.557 1.00 85.12 91 TYR A CA 1
ATOM 728 C C . TYR A 1 91 ? 6.464 2.322 3.071 1.00 85.12 91 TYR A C 1
ATOM 730 O O . TYR A 1 91 ? 7.337 2.379 2.210 1.00 85.12 91 TYR A O 1
ATOM 738 N N . SER A 1 92 ? 5.172 2.237 2.749 1.00 81.25 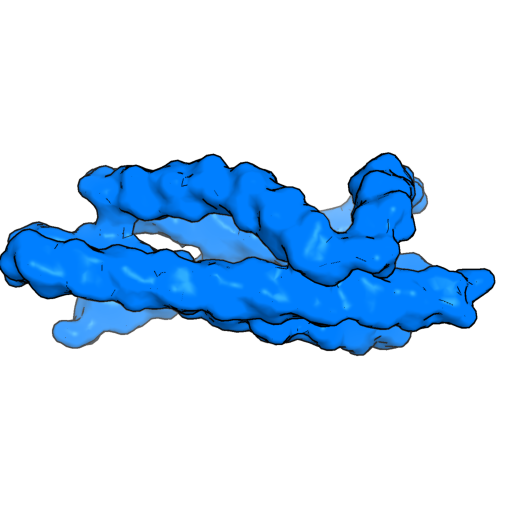92 SER A N 1
ATOM 739 C CA . SER A 1 92 ? 4.709 2.191 1.358 1.00 81.25 92 SER A CA 1
ATOM 740 C C . SER A 1 92 ? 5.023 3.482 0.595 1.00 81.25 92 SER A C 1
ATOM 742 O O . SER A 1 92 ? 5.477 3.412 -0.546 1.00 81.25 92 SER A O 1
ATOM 744 N N . GLY A 1 93 ? 4.872 4.654 1.226 1.00 83.12 93 GLY A N 1
ATOM 745 C CA . GLY A 1 93 ? 5.294 5.934 0.642 1.00 83.12 93 GLY A CA 1
ATOM 746 C C . GLY A 1 93 ? 6.802 5.998 0.387 1.00 83.12 93 GLY A C 1
ATOM 747 O O . GLY A 1 93 ? 7.239 6.447 -0.675 1.00 83.12 93 GLY A O 1
ATOM 748 N N . PHE A 1 94 ? 7.597 5.474 1.324 1.00 83.69 94 PHE A N 1
ATOM 749 C CA . PHE A 1 94 ? 9.046 5.348 1.177 1.00 83.69 94 PHE A CA 1
ATOM 750 C C . PHE A 1 94 ? 9.420 4.480 -0.031 1.00 83.69 94 PHE A C 1
ATOM 752 O O . PHE A 1 94 ? 10.083 4.969 -0.945 1.00 83.69 94 PHE A O 1
ATOM 759 N N . CYS A 1 95 ? 8.931 3.239 -0.096 1.00 80.38 95 CYS A N 1
ATOM 760 C CA . CYS A 1 95 ? 9.205 2.322 -1.205 1.00 80.38 95 CYS A CA 1
ATOM 761 C C . CYS A 1 95 ? 8.777 2.899 -2.559 1.00 80.38 95 CYS A C 1
ATOM 763 O O . CYS A 1 95 ? 9.562 2.872 -3.507 1.00 80.38 95 CYS A O 1
ATOM 765 N N . MET A 1 96 ? 7.575 3.479 -2.635 1.00 81.00 96 MET A N 1
ATOM 766 C CA . MET A 1 96 ? 7.055 4.076 -3.866 1.00 81.00 96 MET A CA 1
ATOM 767 C C . MET A 1 96 ? 7.981 5.178 -4.387 1.00 81.00 96 MET A C 1
ATOM 769 O O . MET A 1 96 ? 8.346 5.176 -5.560 1.00 81.00 96 MET A O 1
ATOM 773 N N . SER A 1 97 ? 8.407 6.098 -3.519 1.00 83.62 97 SER A N 1
ATOM 774 C CA . SER A 1 97 ? 9.313 7.178 -3.922 1.00 83.62 97 SER A CA 1
ATOM 775 C C . SER A 1 97 ? 10.696 6.679 -4.348 1.00 83.62 97 SER A C 1
ATOM 777 O O . SER A 1 97 ? 11.227 7.162 -5.347 1.00 83.62 97 SER A O 1
ATOM 779 N N . CYS A 1 98 ? 11.243 5.659 -3.678 1.00 78.88 98 CYS A N 1
ATOM 780 C CA . CYS A 1 98 ? 12.498 5.031 -4.087 1.00 78.88 98 CYS A CA 1
ATOM 781 C C . CYS A 1 98 ? 12.397 4.439 -5.498 1.00 78.88 98 CYS A C 1
ATOM 783 O O . CYS A 1 98 ? 13.278 4.671 -6.325 1.00 78.88 98 CYS A O 1
ATOM 785 N N . MET A 1 99 ? 11.305 3.731 -5.804 1.00 75.00 99 MET A N 1
ATOM 786 C CA . MET A 1 99 ? 11.089 3.179 -7.142 1.00 75.00 99 MET A CA 1
ATOM 787 C C . MET A 1 99 ? 10.944 4.280 -8.202 1.00 75.00 99 MET A C 1
ATOM 789 O O . MET A 1 99 ? 11.531 4.151 -9.273 1.00 75.00 99 MET A O 1
ATOM 793 N N . ILE A 1 100 ? 10.240 5.384 -7.904 1.00 77.56 100 ILE A N 1
ATOM 794 C CA . ILE A 1 100 ? 10.130 6.541 -8.816 1.00 77.56 100 ILE A CA 1
ATOM 795 C C . ILE A 1 100 ? 11.507 7.126 -9.114 1.00 77.56 100 ILE A C 1
ATOM 797 O O . ILE A 1 100 ? 11.828 7.372 -10.277 1.00 77.56 100 ILE A O 1
ATOM 801 N N . VAL A 1 101 ? 12.324 7.362 -8.085 1.00 80.62 101 VAL A N 1
ATOM 802 C CA . VAL A 1 101 ? 13.660 7.947 -8.253 1.00 80.62 101 VAL A CA 1
ATOM 803 C C . VAL A 1 101 ? 14.538 7.032 -9.102 1.00 80.62 101 VAL A C 1
ATOM 805 O O . VAL A 1 101 ? 15.125 7.499 -10.075 1.00 80.62 101 VAL A O 1
ATOM 808 N N . ILE A 1 102 ? 14.559 5.729 -8.813 1.00 73.00 102 ILE A N 1
ATOM 809 C CA . ILE A 1 102 ? 15.323 4.748 -9.597 1.00 73.00 102 ILE A CA 1
ATOM 810 C C . ILE A 1 102 ? 14.826 4.713 -11.049 1.00 73.00 102 ILE A C 1
ATOM 812 O O . ILE A 1 102 ? 15.625 4.845 -11.976 1.00 73.00 102 ILE A O 1
ATOM 816 N N . ALA A 1 103 ? 13.513 4.619 -11.275 1.00 69.56 103 ALA A N 1
ATOM 817 C CA . ALA A 1 103 ? 12.932 4.625 -12.618 1.00 69.56 103 ALA A CA 1
ATOM 818 C C . ALA A 1 103 ? 13.287 5.906 -13.393 1.00 69.56 103 ALA A C 1
ATOM 820 O O . ALA A 1 103 ? 13.616 5.845 -14.579 1.00 69.56 103 ALA A O 1
ATOM 821 N N . THR A 1 104 ? 13.286 7.055 -12.714 1.00 76.94 104 THR A N 1
ATOM 822 C CA . THR A 1 104 ? 13.660 8.353 -13.294 1.00 76.94 104 THR A CA 1
ATOM 823 C C . THR A 1 104 ? 15.141 8.411 -13.649 1.00 76.94 104 THR A C 1
ATOM 825 O O . THR A 1 104 ? 15.494 8.914 -14.710 1.00 76.94 104 THR A O 1
ATOM 828 N N . MET A 1 105 ? 16.022 7.891 -12.796 1.00 73.44 105 MET A N 1
ATOM 829 C CA . MET A 1 105 ? 17.463 7.885 -13.065 1.00 73.44 105 MET A CA 1
ATOM 830 C C . MET A 1 105 ? 17.843 6.908 -14.180 1.00 73.44 105 MET A C 1
ATOM 832 O O . MET A 1 105 ? 18.791 7.172 -14.912 1.00 73.44 105 MET A O 1
ATOM 836 N N . THR A 1 106 ? 17.086 5.820 -14.346 1.00 68.12 106 THR A N 1
ATOM 837 C CA . THR A 1 106 ? 17.384 4.788 -15.352 1.00 68.12 106 THR A CA 1
ATOM 838 C C . THR A 1 106 ? 16.792 5.114 -16.727 1.00 68.12 106 THR A C 1
ATOM 840 O O . THR A 1 106 ? 17.452 4.922 -17.742 1.00 68.12 106 THR A O 1
ATOM 843 N N . TYR A 1 107 ? 15.561 5.636 -16.775 1.00 65.62 107 TYR A N 1
ATOM 844 C CA . TYR A 1 107 ? 14.808 5.851 -18.023 1.00 65.62 107 TYR A CA 1
ATOM 845 C C . TYR A 1 107 ? 14.435 7.326 -18.279 1.00 65.62 107 TYR A C 1
ATOM 847 O O . TYR A 1 107 ? 13.692 7.641 -19.215 1.00 65.62 107 TYR A O 1
ATOM 855 N N . GLY A 1 108 ? 14.916 8.256 -17.449 1.00 71.31 108 GLY A N 1
ATOM 856 C CA . GLY A 1 108 ? 14.594 9.680 -17.541 1.00 71.31 108 GLY A CA 1
ATOM 857 C C . GLY A 1 108 ? 13.112 9.984 -17.282 1.00 71.31 108 GLY A C 1
ATOM 858 O O . GLY A 1 108 ? 12.402 9.251 -16.595 1.00 71.31 108 GLY A O 1
ATOM 859 N N . ILE A 1 109 ? 12.608 11.065 -17.888 1.00 72.19 109 ILE A N 1
ATOM 860 C CA . ILE A 1 109 ? 11.206 11.520 -17.752 1.00 72.19 109 ILE A CA 1
ATOM 861 C C . ILE A 1 109 ? 10.202 10.463 -18.252 1.00 72.19 109 ILE A C 1
ATOM 863 O O . ILE A 1 109 ? 9.093 10.359 -17.728 1.00 72.19 109 ILE A O 1
ATOM 867 N N . LYS A 1 110 ? 10.593 9.635 -19.232 1.00 65.50 110 LYS A N 1
ATOM 868 C CA . LYS A 1 110 ? 9.757 8.530 -19.729 1.00 65.50 110 LYS A CA 1
ATOM 869 C C . LYS A 1 110 ? 9.523 7.462 -18.655 1.00 65.50 110 LYS A C 1
ATOM 871 O O . LYS A 1 110 ? 8.426 6.914 -18.593 1.00 65.50 110 LYS A O 1
ATOM 876 N N . GLY A 1 111 ? 10.502 7.235 -17.775 1.00 63.25 111 GLY A N 1
ATOM 877 C CA . GLY A 1 111 ? 10.385 6.323 -16.635 1.00 63.25 111 GLY A CA 1
ATOM 878 C C . GLY A 1 111 ? 9.294 6.732 -15.647 1.00 63.25 111 GLY A C 1
ATOM 879 O O . GLY A 1 111 ? 8.553 5.878 -15.173 1.00 63.25 111 GLY A O 1
ATOM 880 N N . ILE A 1 112 ? 9.125 8.037 -15.403 1.00 67.06 112 ILE A N 1
ATOM 881 C CA . ILE A 1 112 ? 8.063 8.562 -14.526 1.00 67.06 112 ILE A CA 1
ATOM 882 C C . ILE A 1 112 ? 6.684 8.284 -15.123 1.00 67.06 112 ILE A C 1
ATOM 884 O O . ILE A 1 112 ? 5.796 7.819 -14.417 1.00 67.06 112 ILE A O 1
ATOM 888 N N . LEU A 1 113 ? 6.497 8.558 -16.417 1.00 64.94 113 LEU A N 1
ATOM 889 C CA . LEU A 1 113 ? 5.213 8.347 -17.092 1.00 64.94 113 LEU A CA 1
ATOM 890 C C . LEU A 1 113 ? 4.842 6.861 -17.156 1.00 64.94 113 LEU A C 1
ATOM 892 O O . LEU A 1 113 ? 3.688 6.516 -16.914 1.00 64.94 113 LEU A O 1
ATOM 896 N N . ALA A 1 114 ? 5.820 5.992 -17.425 1.00 62.75 114 ALA A N 1
ATOM 897 C CA . ALA A 1 114 ? 5.633 4.546 -17.379 1.00 62.75 114 ALA A CA 1
ATOM 898 C C . ALA A 1 114 ? 5.270 4.078 -15.961 1.00 62.75 114 ALA A C 1
ATOM 900 O O . ALA A 1 114 ? 4.269 3.393 -15.788 1.00 62.75 114 ALA A O 1
ATOM 901 N N . PHE A 1 115 ? 6.004 4.520 -14.935 1.00 66.62 115 PHE A N 1
ATOM 902 C CA . PHE A 1 115 ? 5.709 4.193 -13.538 1.00 66.62 115 PHE A CA 1
ATOM 903 C C . PHE A 1 115 ? 4.303 4.645 -13.124 1.00 66.62 115 PHE A C 1
ATOM 905 O O . PHE A 1 115 ? 3.554 3.879 -12.519 1.00 66.62 115 PHE A O 1
ATOM 912 N N . LEU A 1 116 ? 3.911 5.869 -13.496 1.00 66.81 116 LEU A N 1
ATOM 913 C CA . LEU A 1 116 ? 2.578 6.394 -13.213 1.00 66.81 116 LEU A CA 1
ATOM 914 C C . LEU A 1 116 ? 1.497 5.542 -13.888 1.00 66.81 116 LEU A C 1
ATOM 916 O O . LEU A 1 116 ? 0.510 5.210 -13.243 1.00 66.81 116 LEU A O 1
ATOM 920 N N . ALA A 1 117 ? 1.694 5.162 -15.154 1.00 62.84 117 ALA A N 1
ATOM 921 C CA . ALA A 1 117 ? 0.755 4.335 -15.908 1.00 62.84 117 ALA A CA 1
ATOM 922 C C . ALA A 1 117 ? 0.640 2.903 -15.359 1.00 62.84 117 ALA A C 1
ATOM 924 O O . ALA A 1 117 ? -0.448 2.333 -15.394 1.00 62.84 117 ALA A O 1
ATOM 925 N N . VAL A 1 118 ? 1.732 2.342 -14.827 1.00 62.34 118 VAL A N 1
ATOM 926 C CA . VAL A 1 118 ? 1.747 1.010 -14.202 1.00 62.34 118 VAL A CA 1
ATOM 927 C C . VAL A 1 118 ? 1.006 1.035 -12.874 1.00 62.34 118 VAL A C 1
ATOM 929 O O . VAL A 1 118 ? 0.156 0.184 -12.640 1.00 62.34 118 VAL A O 1
ATOM 932 N N . ILE A 1 119 ? 1.286 2.019 -12.018 1.00 65.50 119 ILE A N 1
ATOM 933 C CA . ILE A 1 119 ? 0.858 2.008 -10.612 1.00 65.50 119 ILE A CA 1
ATOM 934 C C . ILE A 1 119 ? -0.514 2.634 -10.393 1.00 65.50 119 ILE A C 1
ATOM 936 O O . ILE A 1 119 ? -1.277 2.141 -9.564 1.00 65.50 119 ILE A O 1
ATOM 940 N N . LEU A 1 120 ? -0.890 3.666 -11.155 1.00 65.88 120 LEU A N 1
ATOM 941 C CA . LEU A 1 120 ? -2.207 4.303 -11.022 1.00 65.88 120 LEU A CA 1
ATOM 942 C C . LEU A 1 120 ? -3.395 3.325 -11.026 1.00 65.88 120 LEU A C 1
ATOM 944 O O . LEU A 1 120 ? -4.253 3.468 -10.153 1.00 65.88 120 LEU A O 1
ATOM 948 N N . PRO A 1 121 ? -3.495 2.354 -11.956 1.00 62.53 121 PRO A N 1
ATOM 949 C CA . PRO A 1 121 ? -4.704 1.550 -12.073 1.00 62.53 121 PRO A CA 1
ATOM 950 C C . PRO A 1 121 ? -4.883 0.510 -10.965 1.00 62.53 121 PRO A C 1
ATOM 952 O O . PRO A 1 121 ? -6.022 0.131 -10.725 1.00 62.53 121 PRO A O 1
ATOM 955 N N . HIS A 1 122 ? -3.836 0.037 -10.280 1.00 69.50 122 HIS A N 1
ATOM 956 C CA . HIS A 1 122 ? -3.978 -0.983 -9.222 1.00 69.50 122 HIS A CA 1
ATOM 957 C C . HIS A 1 122 ? -3.727 -0.425 -7.815 1.00 69.50 122 HIS A C 1
ATOM 959 O O . HIS A 1 122 ? -4.456 -0.745 -6.873 1.00 69.50 122 HIS A O 1
ATOM 965 N N . TYR A 1 123 ? -2.778 0.501 -7.664 1.00 70.69 123 TYR A N 1
ATOM 966 C CA . TYR A 1 123 ? -2.422 1.080 -6.366 1.00 70.69 123 TYR A CA 1
ATOM 967 C C . TYR A 1 123 ? -3.529 1.971 -5.795 1.00 70.69 123 TYR A C 1
ATOM 969 O O . TYR A 1 123 ? -3.663 2.103 -4.579 1.00 70.69 123 TYR A O 1
ATOM 977 N N . LEU A 1 124 ? -4.376 2.538 -6.662 1.00 72.38 124 LEU A N 1
ATOM 978 C CA . LEU A 1 124 ? -5.551 3.302 -6.251 1.00 72.38 124 LEU A CA 1
ATOM 979 C C . LEU A 1 124 ? -6.587 2.396 -5.562 1.00 72.38 124 LEU A C 1
ATOM 981 O O . LEU A 1 124 ? -7.113 2.762 -4.511 1.00 72.38 124 LEU A O 1
ATOM 985 N N . PHE A 1 125 ? -6.816 1.182 -6.074 1.00 76.81 125 PHE A N 1
ATOM 986 C CA . PHE A 1 125 ? -7.721 0.216 -5.441 1.00 76.81 125 PHE A CA 1
ATOM 987 C C . PHE A 1 125 ? -7.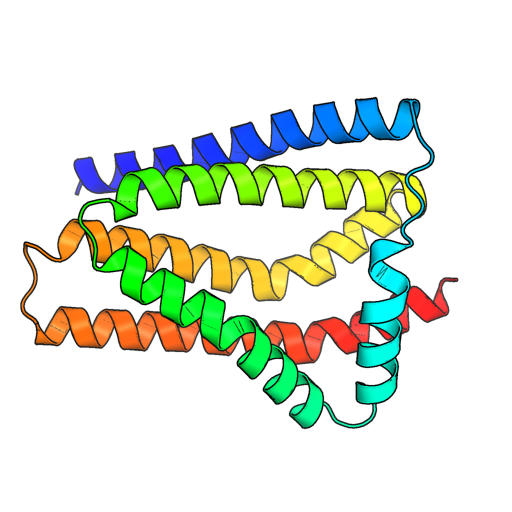137 -0.366 -4.153 1.00 76.81 125 PHE A C 1
ATOM 989 O O . PHE A 1 125 ? -7.839 -0.424 -3.143 1.00 76.81 125 PHE A O 1
ATOM 996 N N . TYR A 1 126 ? -5.851 -0.727 -4.144 1.00 74.75 126 TYR A N 1
ATOM 997 C CA . TYR A 1 126 ? -5.190 -1.216 -2.932 1.00 74.75 126 TYR A CA 1
ATOM 998 C C . TYR A 1 126 ? -5.139 -0.156 -1.828 1.00 74.75 126 TYR A C 1
ATOM 1000 O O . TYR A 1 126 ? -5.473 -0.451 -0.680 1.00 74.75 126 TYR A O 1
ATOM 1008 N N . GLY A 1 127 ? -4.824 1.096 -2.169 1.00 72.56 127 GLY A N 1
ATOM 1009 C CA . GLY A 1 127 ? -4.842 2.213 -1.225 1.00 72.56 127 GLY A CA 1
ATOM 1010 C C . GLY A 1 127 ? -6.225 2.429 -0.607 1.00 72.56 127 GLY A C 1
ATOM 1011 O O . GLY A 1 127 ? -6.348 2.524 0.616 1.00 72.56 127 GLY A O 1
ATOM 1012 N N . ILE A 1 128 ? -7.282 2.423 -1.428 1.00 78.06 128 ILE A N 1
ATOM 1013 C CA . ILE A 1 128 ? -8.668 2.508 -0.940 1.00 78.06 128 ILE A CA 1
ATOM 1014 C C . ILE A 1 128 ? -8.998 1.316 -0.029 1.00 78.06 128 ILE A C 1
ATOM 1016 O O . ILE A 1 128 ? -9.561 1.509 1.049 1.00 78.06 128 ILE A O 1
ATOM 1020 N N . GLY A 1 129 ? -8.615 0.096 -0.416 1.00 80.56 129 GLY A N 1
ATOM 1021 C CA . GLY A 1 129 ? -8.836 -1.116 0.375 1.00 80.56 129 GLY A CA 1
ATOM 1022 C C . GLY A 1 129 ? -8.193 -1.051 1.765 1.00 80.56 129 GLY A C 1
ATOM 1023 O O . GLY A 1 129 ? -8.842 -1.371 2.762 1.00 80.56 129 GLY A O 1
ATOM 1024 N N . VAL A 1 130 ? -6.951 -0.566 1.858 1.00 75.69 130 VAL A N 1
ATOM 1025 C CA . VAL A 1 130 ? -6.228 -0.398 3.131 1.00 75.69 130 VAL A CA 1
ATOM 1026 C C . VAL A 1 130 ? -6.869 0.676 4.016 1.00 75.69 130 VAL A C 1
ATOM 1028 O O . VAL A 1 130 ? -7.037 0.461 5.220 1.00 75.69 130 VAL A O 1
ATOM 1031 N N . VAL A 1 131 ? -7.292 1.809 3.445 1.00 77.69 131 VAL A N 1
ATOM 1032 C CA . VAL A 1 131 ? -8.001 2.859 4.200 1.00 77.69 131 VAL A CA 1
ATOM 1033 C C . VAL A 1 131 ? -9.326 2.328 4.752 1.00 77.69 131 VAL A C 1
ATOM 1035 O O . VAL A 1 131 ? -9.636 2.531 5.928 1.00 77.69 131 VAL A O 1
ATOM 1038 N N . LEU A 1 132 ? -10.085 1.578 3.949 1.00 80.25 132 LEU A N 1
ATOM 1039 C CA . LEU A 1 132 ? -11.335 0.956 4.390 1.00 80.25 132 LEU A CA 1
ATOM 1040 C C . LEU A 1 132 ? -11.108 -0.093 5.492 1.00 80.25 132 LEU A C 1
ATOM 1042 O O . LEU A 1 132 ? -11.874 -0.124 6.456 1.00 80.25 132 LEU A O 1
ATOM 1046 N N . LEU A 1 133 ? -10.039 -0.897 5.417 1.00 80.94 133 LEU A N 1
ATOM 1047 C CA . LEU A 1 133 ? -9.655 -1.827 6.491 1.00 80.94 133 LEU A CA 1
ATOM 1048 C C . LEU A 1 133 ? -9.357 -1.098 7.802 1.00 80.94 133 LEU A C 1
ATOM 1050 O O . LEU A 1 133 ? -9.789 -1.526 8.876 1.00 80.94 133 LEU A O 1
ATOM 1054 N N . MET A 1 134 ? -8.648 0.024 7.734 1.00 77.06 134 MET A N 1
ATOM 1055 C CA . MET A 1 134 ? -8.321 0.831 8.905 1.00 77.06 134 MET A CA 1
ATOM 1056 C C . MET A 1 134 ? -9.573 1.463 9.537 1.00 77.06 134 MET A C 1
ATOM 1058 O O . MET A 1 134 ? -9.729 1.459 10.765 1.00 77.06 134 MET A O 1
ATOM 1062 N N . LEU A 1 135 ? -10.502 1.952 8.710 1.00 75.69 135 LEU A N 1
ATOM 1063 C CA . LEU A 1 135 ? -11.795 2.470 9.160 1.00 75.69 135 LEU A CA 1
ATOM 1064 C C . LEU A 1 135 ? -12.638 1.388 9.825 1.00 75.69 135 LEU A C 1
ATOM 1066 O O . LEU A 1 135 ? -13.156 1.602 10.925 1.00 75.69 135 LEU A O 1
ATOM 1070 N N . GLN A 1 136 ? -12.696 0.210 9.206 1.00 79.25 136 GLN A N 1
ATOM 1071 C CA . GLN A 1 136 ? -13.371 -0.955 9.758 1.00 79.25 136 GLN A CA 1
ATOM 1072 C C . GLN A 1 136 ? -12.776 -1.347 11.117 1.00 79.25 136 GLN A C 1
ATOM 1074 O O . GLN A 1 136 ? -13.521 -1.551 12.073 1.00 79.25 136 GLN A O 1
ATOM 1079 N N . SER A 1 137 ? -11.445 -1.356 11.242 1.00 74.94 137 SER A N 1
ATOM 1080 C CA . SER A 1 137 ? -10.740 -1.634 12.505 1.00 74.94 137 SER A CA 1
ATOM 1081 C C . SER A 1 137 ? -11.141 -0.650 13.612 1.00 74.94 137 SER A C 1
ATOM 1083 O O . SER A 1 137 ? -11.344 -1.036 14.761 1.00 74.94 137 SER A O 1
ATOM 1085 N N . CYS A 1 138 ? -11.298 0.634 13.269 1.00 72.06 138 CYS A N 1
ATOM 1086 C CA . CYS A 1 138 ? -11.679 1.681 14.218 1.00 72.06 138 CYS A CA 1
ATOM 1087 C C . CYS A 1 138 ? -13.160 1.638 14.622 1.00 72.06 138 CYS A C 1
ATOM 1089 O O . CYS A 1 138 ? -13.490 2.062 15.729 1.00 72.06 138 CYS A O 1
ATOM 1091 N N . GLN A 1 139 ? -14.046 1.180 13.735 1.00 72.56 139 GLN A N 1
ATOM 1092 C CA . GLN A 1 139 ? -15.495 1.145 13.966 1.00 72.56 139 GLN A CA 1
ATOM 1093 C C . GLN A 1 139 ? -15.996 -0.214 14.476 1.00 72.56 139 GLN A C 1
ATOM 1095 O O . GLN A 1 139 ? -17.133 -0.308 14.937 1.00 72.56 139 GLN A O 1
ATOM 1100 N N . ARG A 1 140 ? -15.157 -1.260 14.450 1.00 66.38 140 ARG A N 1
ATOM 1101 C CA . ARG A 1 140 ? -15.534 -2.641 14.797 1.00 66.38 140 ARG A CA 1
ATOM 1102 C C . ARG A 1 140 ? -16.207 -2.777 16.164 1.00 66.38 140 ARG A C 1
ATOM 1104 O O . ARG A 1 140 ? -17.133 -3.564 16.297 1.00 66.38 140 ARG A O 1
ATOM 1111 N N . GLN A 1 141 ? -15.778 -2.006 17.164 1.00 63.25 141 GLN A N 1
ATOM 1112 C CA . GLN A 1 141 ? -16.364 -2.045 18.513 1.00 63.25 141 GLN A CA 1
ATOM 1113 C C . GLN A 1 141 ? -17.808 -1.517 18.583 1.00 63.25 141 GLN A C 1
ATOM 1115 O O . GLN A 1 141 ? -18.477 -1.744 19.584 1.00 63.25 141 GLN A O 1
ATOM 1120 N N . GLN A 1 142 ? -18.290 -0.813 17.555 1.00 65.88 142 GLN A N 1
ATOM 1121 C CA . GLN A 1 142 ? -19.596 -0.141 17.550 1.00 65.88 142 GLN A CA 1
ATOM 1122 C C . GLN A 1 142 ? -20.595 -0.757 16.557 1.00 65.88 142 GLN A C 1
ATOM 1124 O O . GLN A 1 142 ? -21.758 -0.359 16.545 1.00 65.88 142 GLN A O 1
ATOM 1129 N N . LEU A 1 143 ? -20.165 -1.705 15.716 1.00 71.06 143 LEU A N 1
ATOM 1130 C CA . LEU A 1 143 ? -20.967 -2.242 14.613 1.00 71.06 143 LEU A CA 1
ATOM 1131 C C . LEU A 1 143 ? -21.493 -3.658 14.908 1.00 71.06 143 LEU A C 1
ATOM 1133 O O . LEU A 1 143 ? -20.748 -4.497 15.419 1.00 71.06 143 LEU A O 1
ATOM 1137 N N . PRO A 1 144 ? -22.741 -3.981 14.515 1.00 77.62 144 PRO A N 1
ATOM 1138 C CA . PRO A 1 144 ? -23.235 -5.354 14.538 1.00 77.62 144 PRO A CA 1
ATOM 1139 C C . PRO A 1 144 ? -22.416 -6.252 13.601 1.00 77.62 144 PRO A C 1
ATOM 1141 O O . PRO A 1 144 ? -22.038 -5.834 12.503 1.00 77.62 144 PRO A O 1
ATOM 1144 N N . LEU A 1 145 ? -22.223 -7.520 13.987 1.00 76.50 145 LEU A N 1
ATOM 1145 C CA . LEU A 1 145 ? -21.403 -8.497 13.253 1.00 76.50 145 LEU A CA 1
ATOM 1146 C C . LEU A 1 145 ? -21.764 -8.590 11.757 1.00 76.50 145 LEU A C 1
ATOM 1148 O O . LEU A 1 145 ? -20.877 -8.667 10.912 1.00 76.50 145 LEU A O 1
ATOM 1152 N N . ARG A 1 146 ? -23.058 -8.515 11.416 1.00 79.25 146 ARG A N 1
ATOM 1153 C CA . ARG A 1 146 ? -23.552 -8.566 10.029 1.00 79.25 146 ARG A CA 1
ATOM 1154 C C . ARG A 1 146 ? -22.957 -7.464 9.146 1.00 79.25 146 ARG A C 1
ATOM 1156 O O . ARG A 1 146 ? -22.525 -7.752 8.034 1.00 79.25 146 ARG A O 1
ATOM 1163 N N . TYR A 1 147 ? -22.914 -6.228 9.639 1.00 78.75 147 TYR A N 1
ATOM 1164 C CA . TYR A 1 147 ? -22.369 -5.097 8.883 1.00 78.75 147 TYR A CA 1
ATOM 1165 C C . TYR A 1 147 ? -20.845 -5.165 8.786 1.00 78.75 147 TYR A C 1
ATOM 1167 O O . TYR A 1 147 ? -20.287 -4.791 7.761 1.00 78.75 147 TYR A O 1
ATOM 1175 N N . ALA A 1 148 ? -20.180 -5.710 9.811 1.00 77.88 148 ALA A N 1
ATOM 1176 C CA . ALA A 1 148 ? -18.742 -5.943 9.770 1.00 77.88 148 ALA A CA 1
ATOM 1177 C C . ALA A 1 148 ? -18.348 -6.994 8.718 1.00 77.88 148 ALA A C 1
ATOM 1179 O O . ALA A 1 148 ? -17.372 -6.810 8.002 1.00 77.88 148 ALA A O 1
ATOM 1180 N N . VAL A 1 149 ? -19.113 -8.081 8.583 1.00 81.50 149 VAL A N 1
ATOM 1181 C CA . VAL A 1 149 ? -18.864 -9.087 7.534 1.00 81.50 149 VAL A CA 1
ATOM 1182 C C . VAL A 1 149 ? -19.109 -8.496 6.141 1.00 81.50 149 VAL A C 1
ATOM 1184 O O . VAL A 1 149 ? -18.314 -8.723 5.232 1.00 81.50 149 VAL A O 1
ATOM 1187 N N . GLN A 1 150 ? -20.164 -7.692 5.974 1.00 83.25 150 GLN A N 1
ATOM 1188 C CA . GLN A 1 150 ? -20.453 -7.024 4.700 1.00 83.25 150 GLN A CA 1
ATOM 1189 C C . GLN A 1 150 ? -19.335 -6.071 4.264 1.00 83.25 150 GLN A C 1
ATOM 1191 O O . GLN A 1 150 ? -18.968 -6.071 3.091 1.00 83.25 150 GLN A O 1
ATOM 1196 N N . SER A 1 151 ? -18.753 -5.292 5.178 1.00 81.38 151 SER A N 1
ATOM 1197 C CA . SER A 1 151 ? -17.648 -4.395 4.831 1.00 81.38 151 SER A CA 1
ATOM 1198 C C . SER A 1 151 ? -16.371 -5.149 4.459 1.00 81.38 151 SER A C 1
ATOM 1200 O O . SER A 1 151 ? -15.729 -4.774 3.481 1.00 81.38 151 SER A O 1
ATOM 1202 N N . TYR A 1 152 ? -16.037 -6.255 5.135 1.00 84.50 152 TYR A N 1
ATOM 1203 C CA . TYR A 1 152 ? -14.918 -7.111 4.716 1.00 84.50 152 TYR A CA 1
ATOM 1204 C C . TYR A 1 152 ? -15.124 -7.712 3.318 1.00 84.50 152 TYR A C 1
ATOM 1206 O O . TYR A 1 152 ? -14.182 -7.739 2.531 1.00 84.50 152 TYR A O 1
ATOM 1214 N N . MET A 1 153 ? -16.349 -8.117 2.966 1.00 84.62 153 MET A N 1
ATOM 1215 C CA . MET A 1 153 ? -16.664 -8.600 1.613 1.00 84.62 153 MET A CA 1
ATOM 1216 C C . MET A 1 153 ? -16.465 -7.517 0.545 1.00 84.62 153 MET A C 1
ATOM 1218 O O . MET A 1 153 ? -15.908 -7.795 -0.516 1.00 84.62 153 MET A O 1
ATOM 1222 N N . ILE A 1 154 ? -16.871 -6.274 0.829 1.00 85.12 154 ILE A N 1
ATOM 1223 C CA . ILE A 1 154 ? -16.660 -5.134 -0.078 1.00 85.12 154 ILE A CA 1
ATOM 1224 C C . ILE A 1 154 ? -15.162 -4.865 -0.264 1.00 85.12 154 ILE A C 1
ATOM 1226 O O . ILE A 1 154 ? -14.706 -4.672 -1.388 1.00 85.12 154 ILE A O 1
ATOM 1230 N N . ILE A 1 155 ? -14.389 -4.899 0.824 1.00 85.38 155 ILE A N 1
ATOM 1231 C CA . ILE A 1 155 ? -12.935 -4.706 0.793 1.00 85.38 155 ILE A CA 1
ATOM 1232 C C . ILE A 1 155 ? -12.266 -5.783 -0.067 1.00 85.38 155 ILE A C 1
ATOM 1234 O O . ILE A 1 155 ? -11.470 -5.448 -0.940 1.00 85.38 155 ILE A O 1
ATOM 1238 N N . ILE A 1 156 ? -12.620 -7.058 0.124 1.00 85.38 156 ILE A N 1
ATOM 1239 C CA . ILE A 1 156 ? -12.102 -8.164 -0.696 1.00 85.38 156 ILE A CA 1
ATOM 1240 C C . ILE A 1 156 ? -12.426 -7.935 -2.179 1.00 85.38 156 ILE A C 1
ATOM 1242 O O . ILE A 1 156 ? -11.556 -8.114 -3.027 1.00 85.38 156 ILE A O 1
ATOM 1246 N N . GLY A 1 157 ? -13.641 -7.475 -2.498 1.00 85.06 157 GLY A N 1
ATOM 1247 C CA . GLY A 1 157 ? -14.028 -7.124 -3.867 1.00 85.06 157 GLY A CA 1
ATOM 1248 C C . GLY A 1 157 ? -13.156 -6.025 -4.485 1.00 85.06 157 GLY A C 1
ATOM 1249 O O . GLY A 1 157 ? -12.733 -6.152 -5.630 1.00 85.06 157 GLY A O 1
ATOM 1250 N N . ILE A 1 158 ? -12.830 -4.976 -3.725 1.00 84.06 158 ILE A N 1
ATOM 1251 C CA . ILE A 1 158 ? -11.945 -3.891 -4.183 1.00 84.06 158 ILE A CA 1
ATOM 1252 C C . ILE A 1 158 ? -10.528 -4.412 -4.448 1.00 84.06 158 ILE A C 1
ATOM 1254 O O . ILE A 1 158 ? -9.934 -4.077 -5.471 1.00 84.06 158 ILE A O 1
ATOM 1258 N N . PHE A 1 159 ? -10.003 -5.269 -3.571 1.00 81.94 159 PHE A N 1
ATOM 1259 C CA . PHE A 1 159 ? -8.701 -5.904 -3.779 1.00 81.94 159 PHE A CA 1
ATOM 1260 C C . PHE A 1 159 ? -8.692 -6.832 -5.001 1.00 81.94 159 PHE A C 1
ATOM 1262 O O . PHE A 1 159 ? -7.714 -6.833 -5.741 1.00 81.94 159 PHE A O 1
ATOM 1269 N N . LEU A 1 160 ? -9.780 -7.563 -5.269 1.00 83.06 160 LEU A N 1
ATOM 1270 C CA . LEU A 1 160 ? -9.926 -8.369 -6.488 1.00 83.06 160 LEU A CA 1
ATOM 1271 C C . LEU A 1 160 ? -9.918 -7.512 -7.756 1.00 83.06 160 LEU A C 1
ATOM 1273 O O . LEU A 1 160 ? -9.267 -7.882 -8.728 1.00 83.06 160 LEU A O 1
ATOM 1277 N N . ILE A 1 161 ? -10.582 -6.354 -7.739 1.00 83.06 161 ILE A N 1
ATOM 1278 C CA . ILE A 1 161 ? -10.542 -5.402 -8.859 1.00 83.06 161 ILE A CA 1
ATOM 1279 C C . ILE A 1 161 ? -9.118 -4.861 -9.061 1.00 83.06 161 ILE A C 1
ATOM 1281 O O . ILE A 1 161 ? -8.672 -4.755 -10.200 1.00 83.06 161 ILE A O 1
ATOM 1285 N N . GLY A 1 162 ? -8.389 -4.582 -7.974 1.00 79.81 162 GLY A N 1
ATOM 1286 C CA . GLY A 1 162 ? -6.973 -4.204 -8.028 1.00 79.81 162 GLY A CA 1
ATOM 1287 C C . GLY A 1 162 ? -6.072 -5.302 -8.607 1.00 79.81 162 GLY A C 1
ATOM 1288 O O . GLY A 1 162 ? -5.244 -5.019 -9.464 1.00 79.81 162 GLY A O 1
ATOM 1289 N N . MET A 1 163 ? -6.278 -6.563 -8.216 1.00 78.38 163 MET A N 1
ATOM 1290 C CA . MET A 1 163 ? -5.529 -7.706 -8.762 1.00 78.38 163 MET A CA 1
ATOM 1291 C C . MET A 1 163 ? -5.839 -7.947 -10.245 1.00 78.38 163 MET A C 1
ATOM 1293 O O . MET A 1 163 ? -4.948 -8.295 -11.014 1.00 78.38 163 MET A O 1
ATOM 1297 N N . LEU A 1 164 ? -7.089 -7.735 -10.670 1.00 79.56 164 LEU A N 1
ATOM 1298 C CA . LEU A 1 164 ? -7.473 -7.801 -12.082 1.00 79.56 164 LEU A CA 1
ATOM 1299 C C . LEU A 1 164 ? -6.818 -6.681 -12.898 1.00 79.56 164 LEU A C 1
ATOM 1301 O O . LEU A 1 164 ? -6.339 -6.932 -14.004 1.00 79.56 164 LEU A O 1
ATOM 1305 N N . SER A 1 165 ? -6.770 -5.455 -12.365 1.00 75.56 165 SER A N 1
ATOM 1306 C CA . SER A 1 165 ? -6.088 -4.358 -13.052 1.00 75.56 165 SER A CA 1
ATOM 1307 C C . SER A 1 165 ? -4.575 -4.574 -13.111 1.00 75.56 165 SER A C 1
ATOM 1309 O O . SER A 1 165 ? -3.979 -4.296 -14.145 1.00 75.56 165 SER A O 1
ATOM 1311 N N . GLU A 1 166 ? -3.960 -5.154 -12.079 1.00 72.19 166 GLU A N 1
ATOM 1312 C CA . GLU A 1 166 ? -2.550 -5.569 -12.090 1.00 72.19 166 GLU A CA 1
ATOM 1313 C C . GLU A 1 166 ? -2.299 -6.649 -13.161 1.00 72.19 166 GLU A C 1
ATOM 1315 O O . GLU A 1 166 ? -1.448 -6.463 -14.028 1.00 72.19 166 GLU A O 1
ATOM 1320 N N . ALA A 1 167 ? -3.107 -7.714 -13.197 1.00 70.81 167 ALA A N 1
ATOM 1321 C CA . ALA A 1 167 ? -2.955 -8.814 -14.155 1.00 70.81 167 ALA A CA 1
ATOM 1322 C C . ALA A 1 167 ? -3.140 -8.398 -15.626 1.00 70.81 167 ALA A C 1
ATOM 1324 O O . ALA A 1 167 ? -2.520 -8.986 -16.510 1.00 70.81 167 ALA A O 1
ATOM 1325 N N . TRP A 1 168 ? -3.967 -7.387 -15.911 1.00 70.88 168 TRP A N 1
ATOM 1326 C CA . TRP A 1 168 ? -4.156 -6.881 -17.276 1.00 70.88 168 TRP A CA 1
ATOM 1327 C C . TRP A 1 168 ? -3.187 -5.760 -17.660 1.00 70.88 168 TRP A C 1
ATOM 1329 O O . TRP A 1 168 ? -2.728 -5.723 -18.803 1.00 70.88 168 TRP A O 1
ATOM 1339 N N . CYS A 1 169 ? -2.862 -4.844 -16.743 1.00 65.44 169 CYS A N 1
ATOM 1340 C CA . CYS A 1 169 ? -1.997 -3.705 -17.052 1.00 65.44 169 CYS A CA 1
ATOM 1341 C C . CYS A 1 169 ? -0.507 -4.070 -17.038 1.00 65.44 169 CYS A C 1
ATOM 1343 O O . CYS A 1 169 ? 0.228 -3.573 -17.891 1.00 65.44 169 CYS A O 1
ATOM 1345 N N . ASN A 1 170 ? -0.062 -4.936 -16.119 1.00 67.12 170 ASN A N 1
ATOM 1346 C CA . ASN A 1 170 ? 1.356 -5.267 -15.939 1.00 67.12 170 ASN A CA 1
ATOM 1347 C C . ASN A 1 170 ? 2.003 -5.926 -17.187 1.00 67.12 170 ASN A C 1
ATOM 1349 O O . ASN A 1 170 ? 3.019 -5.415 -17.666 1.00 67.12 170 ASN A O 1
ATOM 1353 N N . PRO A 1 171 ? 1.411 -6.964 -17.824 1.00 62.91 171 PRO A N 1
ATOM 1354 C CA . PRO A 1 171 ? 2.021 -7.602 -18.996 1.00 62.91 171 PRO A CA 1
ATOM 1355 C C . PRO A 1 171 ? 2.014 -6.714 -20.248 1.00 62.91 171 PRO A C 1
ATOM 1357 O O . PRO A 1 171 ? 2.979 -6.717 -21.013 1.00 62.91 171 PRO A O 1
ATOM 1360 N N . TRP A 1 172 ? 0.964 -5.909 -20.453 1.00 57.84 172 TRP A N 1
ATOM 1361 C CA . TRP A 1 172 ? 0.893 -4.972 -21.582 1.00 57.84 172 TRP A CA 1
ATOM 1362 C C . TRP A 1 172 ? 1.995 -3.901 -21.510 1.00 57.84 172 TRP A C 1
ATOM 1364 O O . TRP A 1 172 ? 2.573 -3.520 -22.530 1.00 57.84 172 TRP A O 1
ATOM 1374 N N . LEU A 1 173 ? 2.334 -3.446 -20.300 1.00 57.56 173 LEU A N 1
ATOM 1375 C CA . LEU A 1 173 ? 3.362 -2.430 -20.074 1.00 57.56 173 LEU A CA 1
ATOM 1376 C C . LEU A 1 173 ? 4.788 -2.990 -20.062 1.00 57.56 173 LEU A C 1
ATOM 1378 O O . LEU A 1 173 ? 5.675 -2.334 -20.608 1.00 57.56 173 LEU A O 1
ATOM 1382 N N . LEU A 1 174 ? 5.013 -4.207 -19.553 1.00 60.09 174 LEU A N 1
ATOM 1383 C CA . LEU A 1 174 ? 6.297 -4.909 -19.700 1.00 60.09 174 LEU A CA 1
ATOM 1384 C C . LEU A 1 174 ? 6.686 -5.062 -21.179 1.00 60.09 174 LEU A C 1
ATOM 1386 O O . LEU A 1 174 ? 7.833 -4.811 -21.549 1.00 60.09 174 LEU A O 1
ATOM 1390 N N . GLN A 1 175 ? 5.721 -5.375 -22.050 1.00 58.50 175 GLN A N 1
ATOM 1391 C CA . GLN A 1 175 ? 5.945 -5.428 -23.500 1.00 58.50 175 GLN A CA 1
ATOM 1392 C C . GLN A 1 175 ? 6.295 -4.059 -24.103 1.00 58.50 175 GLN A C 1
ATOM 1394 O O . GLN A 1 175 ? 7.087 -3.980 -25.046 1.00 58.50 175 GLN A O 1
ATOM 1399 N N . LEU A 1 176 ? 5.722 -2.973 -23.574 1.00 55.25 176 LEU A N 1
ATOM 1400 C CA . LEU A 1 176 ? 6.015 -1.609 -24.016 1.00 55.25 176 LEU A CA 1
ATOM 1401 C C . LEU A 1 176 ? 7.414 -1.154 -23.573 1.00 55.25 176 LEU A C 1
ATOM 1403 O O . LEU A 1 176 ? 8.111 -0.507 -24.351 1.00 55.25 176 LEU A O 1
ATOM 1407 N N . MET A 1 177 ? 7.829 -1.514 -22.353 1.00 52.09 177 MET A N 1
ATOM 1408 C CA . MET A 1 177 ? 9.162 -1.218 -21.817 1.00 52.09 177 MET A CA 1
ATOM 1409 C C . MET A 1 177 ? 10.252 -2.029 -22.521 1.00 52.09 177 MET A C 1
ATOM 1411 O O . MET A 1 177 ? 11.268 -1.459 -22.907 1.00 52.09 177 MET A O 1
ATOM 1415 N N . TYR A 1 178 ? 10.020 -3.322 -22.769 1.00 51.88 178 TYR A N 1
ATOM 1416 C CA . TYR A 1 178 ? 10.967 -4.177 -23.491 1.00 51.88 178 TYR A CA 1
ATOM 1417 C C . TYR A 1 178 ? 11.189 -3.719 -24.942 1.00 51.88 178 TYR A C 1
ATOM 1419 O O . TYR A 1 178 ? 12.298 -3.806 -25.447 1.00 51.88 178 TYR A O 1
ATOM 1427 N N . LYS A 1 179 ? 10.163 -3.170 -25.611 1.00 46.81 179 LYS A N 1
ATOM 1428 C CA . LYS A 1 179 ? 10.288 -2.601 -26.970 1.00 46.81 179 LYS A CA 1
ATOM 1429 C C . LYS A 1 179 ? 11.039 -1.265 -27.046 1.00 46.81 179 LYS A C 1
ATOM 1431 O O . LYS A 1 179 ? 11.317 -0.811 -28.154 1.00 46.81 179 LYS A O 1
ATOM 1436 N N . GLN A 1 180 ? 11.263 -0.592 -25.918 1.00 44.19 180 GLN A N 1
ATOM 1437 C CA . GLN A 1 180 ? 11.994 0.680 -25.858 1.00 44.19 180 GLN A CA 1
ATOM 1438 C C . GLN A 1 180 ? 13.455 0.515 -25.410 1.00 44.19 180 GLN A C 1
ATOM 1440 O O . GLN A 1 180 ? 14.185 1.509 -25.429 1.00 44.19 180 GLN A O 1
ATOM 1445 N N . LEU A 1 181 ? 13.854 -0.704 -25.019 1.00 40.88 181 LEU A N 1
ATOM 1446 C CA . LEU A 1 181 ? 15.246 -1.130 -24.858 1.00 40.88 181 LEU A CA 1
ATOM 1447 C C . LEU A 1 181 ? 15.844 -1.498 -26.226 1.00 40.88 181 LEU A C 1
ATOM 1449 O O . LEU A 1 181 ? 17.047 -1.221 -26.419 1.00 40.88 181 LEU A O 1
#

Organism: NCBI:txid2840824

Radius of gyration: 18.19 Å; chains: 1; bounding box: 50×32×46 Å